Protein AF-K3ZZ35-F1 (afdb_monomer)

Organism: Setaria italica (NCBI:txid4555)

pLDDT: mean 86.5, std 15.69, range [42.31, 98.62]

Mean predicted aligned error: 9.63 Å

InterPro domains:
  IPR044660 Transcription factor IBH1-like [PTHR33124] (5-72)

Solvent-accessible surface area (backbone atoms only — not comparable to full-atom values): 4945 Å² total; per-residue (Å²): 133,89,77,79,76,74,58,70,68,58,57,52,53,52,52,53,50,51,54,51,52,50,55,52,50,53,52,51,53,56,52,50,26,72,74,32,92,68,30,79,81,46,56,78,91,49,41,63,59,56,43,50,57,47,52,53,54,52,50,54,52,52,53,51,52,47,53,52,50,52,51,52,51,50,52,53,55,55,62,71,71,58,80,133

Radius of gyration: 26.91 Å; Cα contacts (8 Å, |Δi|>4): 16; chains: 1; bounding box: 79×35×66 Å

Sequence (84 aa):
MEERRRSPCQGRRRRRRRAAETALMDRKVRELRRLVPGGNAVPADRLLLRTTDYIVRLRARIELLRALSDLVAVTNHMAVAMPA

Structure (mmCIF, N/CA/C/O backbone):
data_AF-K3ZZ35-F1
#
_entry.id   AF-K3ZZ35-F1
#
loop_
_atom_site.group_PDB
_atom_site.id
_atom_site.type_symbol
_atom_site.label_atom_id
_atom_site.label_alt_id
_atom_site.label_comp_id
_atom_site.label_asym_id
_atom_site.label_entity_id
_atom_site.label_seq_id
_atom_site.pdbx_PDB_ins_code
_atom_site.Cartn_x
_atom_site.Cartn_y
_atom_site.Cartn_z
_atom_site.occupancy
_atom_site.B_iso_or_equiv
_atom_site.auth_seq_id
_atom_site.auth_comp_id
_atom_site.auth_asym_id
_atom_site.auth_atom_id
_atom_site.pdbx_PDB_model_num
ATOM 1 N N . MET A 1 1 ? -40.010 -24.077 31.763 1.00 42.31 1 MET A N 1
ATOM 2 C C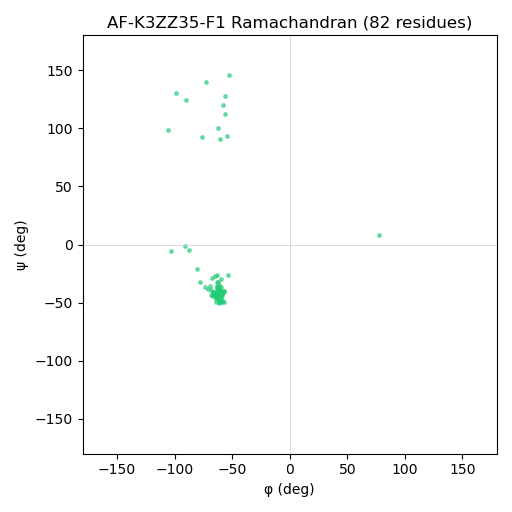A . MET A 1 1 ? -39.211 -23.233 30.850 1.00 42.31 1 MET A CA 1
ATOM 3 C C . MET A 1 1 ? -37.757 -23.328 31.285 1.00 42.31 1 MET A C 1
ATOM 5 O O . MET A 1 1 ? -37.351 -22.634 32.206 1.00 42.31 1 MET A O 1
ATOM 9 N N . GLU A 1 2 ? -36.997 -24.262 30.713 1.00 48.62 2 GLU A N 1
ATOM 10 C CA . GLU A 1 2 ? -35.566 -24.399 31.006 1.00 48.62 2 GLU A CA 1
ATOM 11 C C . GLU A 1 2 ? -34.793 -23.299 30.279 1.00 48.62 2 GLU A C 1
ATOM 13 O O . GLU A 1 2 ? -34.400 -23.422 29.117 1.00 48.62 2 GLU A O 1
ATOM 18 N N . GLU A 1 3 ? -34.580 -22.186 30.973 1.00 54.19 3 GLU A N 1
ATOM 19 C CA . GLU A 1 3 ? -33.586 -21.201 30.578 1.00 54.19 3 GLU A CA 1
ATOM 20 C C . GLU A 1 3 ? -32.208 -21.867 30.611 1.00 54.19 3 GLU A C 1
ATOM 22 O O . GLU A 1 3 ? -31.589 -22.038 31.664 1.00 54.19 3 GLU A O 1
ATOM 27 N N . ARG A 1 4 ? -31.720 -22.267 29.429 1.00 57.88 4 ARG A N 1
ATOM 28 C CA . ARG A 1 4 ? -30.328 -22.667 29.205 1.00 57.88 4 ARG A CA 1
ATOM 29 C C . ARG A 1 4 ? -29.421 -21.530 29.670 1.00 57.88 4 ARG A C 1
ATOM 31 O O . ARG A 1 4 ? -29.105 -20.616 28.906 1.00 57.88 4 ARG A O 1
ATOM 38 N N . ARG A 1 5 ? -28.976 -21.604 30.925 1.00 59.19 5 ARG A N 1
ATOM 39 C CA . ARG A 1 5 ? -27.979 -20.716 31.524 1.00 59.19 5 ARG A CA 1
ATOM 40 C C . ARG A 1 5 ? -26.680 -20.848 30.733 1.00 59.19 5 ARG A C 1
ATOM 42 O O . ARG A 1 5 ? -25.841 -21.697 31.022 1.00 59.19 5 ARG A O 1
ATOM 49 N N . ARG A 1 6 ? -26.502 -20.015 29.702 1.00 60.53 6 ARG A N 1
ATOM 50 C CA . ARG A 1 6 ? -25.205 -19.845 29.036 1.00 60.53 6 ARG A CA 1
ATOM 51 C C . ARG A 1 6 ? -24.204 -19.437 30.109 1.00 60.53 6 ARG A C 1
ATOM 53 O O . ARG A 1 6 ? -24.306 -18.349 30.670 1.00 60.53 6 ARG A O 1
ATOM 60 N N . SER A 1 7 ? -23.255 -20.320 30.410 1.00 64.56 7 SER A N 1
ATOM 61 C CA . SER A 1 7 ? -22.298 -20.099 31.487 1.00 64.56 7 SER A CA 1
ATOM 62 C C . SER A 1 7 ? -21.543 -18.774 31.258 1.00 64.56 7 SER A C 1
ATOM 64 O O . SER A 1 7 ? -20.967 -18.581 30.179 1.00 64.56 7 SER A O 1
ATOM 66 N N . PRO A 1 8 ? -21.494 -17.858 32.247 1.00 63.97 8 PRO A N 1
ATOM 67 C CA . PRO A 1 8 ? -20.860 -16.536 32.122 1.00 63.97 8 PRO A CA 1
ATOM 68 C C . PRO A 1 8 ? -19.400 -16.586 31.641 1.00 63.97 8 PRO A C 1
ATOM 70 O O . PRO A 1 8 ? -18.890 -15.661 30.999 1.00 63.97 8 PRO A O 1
ATOM 73 N N . CYS A 1 9 ? -18.721 -17.701 31.913 1.00 67.19 9 CYS A N 1
ATOM 74 C CA . CYS A 1 9 ? -17.358 -17.985 31.483 1.00 67.19 9 CYS A CA 1
ATOM 75 C C . CYS A 1 9 ? -17.202 -18.063 29.951 1.00 67.19 9 CYS A C 1
ATOM 77 O O . CYS A 1 9 ? -16.172 -17.628 29.429 1.00 67.19 9 CYS A O 1
ATOM 79 N N . GLN A 1 10 ? -18.218 -18.517 29.206 1.00 72.81 10 GLN A N 1
ATOM 80 C CA . GLN A 1 10 ? -18.164 -18.570 27.740 1.00 72.81 10 GLN A CA 1
ATOM 81 C C . GLN A 1 10 ? -18.225 -17.168 27.115 1.00 72.81 10 GLN A C 1
ATOM 83 O O . GLN A 1 10 ? -17.495 -16.878 26.164 1.00 72.81 10 GLN A O 1
ATOM 88 N N . GLY A 1 11 ? -19.034 -16.266 27.683 1.00 78.75 11 GLY A N 1
ATOM 89 C CA . GLY A 1 11 ? -19.124 -14.872 27.237 1.00 78.75 11 GLY A CA 1
ATOM 90 C C . GLY A 1 11 ? -17.819 -14.101 27.456 1.00 78.75 11 GLY A C 1
ATOM 91 O O . GLY A 1 11 ? -17.351 -13.403 26.554 1.00 78.75 11 GLY A O 1
ATOM 92 N N . ARG A 1 12 ? -17.174 -14.287 28.618 1.00 82.44 12 ARG A N 1
ATOM 93 C CA . ARG A 1 12 ? -15.873 -13.666 28.926 1.00 82.44 12 ARG A CA 1
ATOM 94 C C . ARG A 1 12 ? -14.760 -14.156 27.997 1.00 82.44 12 ARG A C 1
ATOM 96 O O . ARG A 1 12 ? -13.999 -13.335 27.488 1.00 82.44 12 ARG A O 1
ATOM 103 N N . ARG A 1 13 ? -14.689 -15.466 27.719 1.00 83.88 13 ARG A N 1
ATOM 104 C CA . ARG A 1 13 ? -13.710 -16.036 26.772 1.00 83.88 13 ARG A CA 1
ATOM 105 C C . ARG A 1 13 ? -13.888 -15.476 25.357 1.00 83.88 13 ARG A C 1
ATOM 107 O O . ARG A 1 13 ? -12.909 -15.062 24.744 1.00 83.88 13 ARG A O 1
ATOM 114 N N . ARG A 1 14 ? -15.130 -15.384 24.864 1.00 85.69 14 ARG A N 1
ATOM 115 C CA . ARG A 1 14 ? -15.430 -14.798 23.543 1.00 85.69 14 ARG A CA 1
ATOM 116 C C . ARG A 1 14 ? -15.036 -13.323 23.451 1.00 85.69 14 ARG A C 1
ATOM 118 O O . ARG A 1 14 ? -14.441 -12.926 22.456 1.00 85.69 14 ARG A O 1
ATOM 125 N N . ARG A 1 15 ? -15.320 -12.519 24.484 1.00 88.56 15 ARG A N 1
ATOM 126 C CA . ARG A 1 15 ? -14.911 -11.102 24.526 1.00 88.56 15 ARG A CA 1
ATOM 127 C C . ARG A 1 15 ? -13.391 -10.942 24.515 1.00 88.56 15 ARG A C 1
ATOM 129 O O . ARG A 1 15 ? -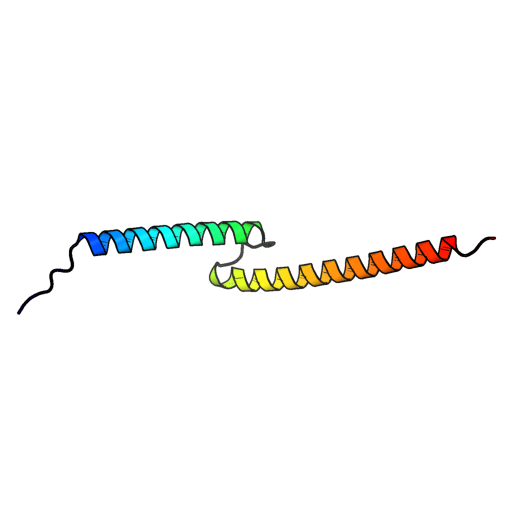12.887 -10.150 23.729 1.00 88.56 15 ARG A O 1
ATOM 136 N N . ARG A 1 16 ? -12.665 -11.728 25.321 1.00 90.06 16 ARG A N 1
ATOM 137 C CA . ARG A 1 16 ? -11.189 -11.722 25.329 1.00 90.06 16 ARG A CA 1
ATOM 138 C C . ARG A 1 16 ? -10.609 -12.075 23.962 1.00 90.06 16 ARG A C 1
ATOM 140 O O . ARG A 1 16 ? -9.694 -11.403 23.507 1.00 90.06 16 ARG A O 1
ATOM 147 N N . ARG A 1 17 ? -11.171 -13.086 23.292 1.00 90.75 17 ARG A N 1
ATOM 148 C CA . ARG A 1 17 ? -10.746 -13.470 21.941 1.00 90.75 17 ARG A CA 1
ATOM 149 C C . ARG A 1 17 ? -10.950 -12.334 20.937 1.00 90.75 17 ARG A C 1
ATOM 151 O O . ARG A 1 17 ? -10.015 -12.000 20.225 1.00 90.75 17 ARG A O 1
ATOM 158 N N . ARG A 1 18 ? -12.127 -11.698 20.936 1.00 92.25 18 ARG A N 1
ATOM 159 C CA . ARG A 1 18 ? -12.400 -10.544 20.063 1.00 92.25 18 ARG A CA 1
ATOM 160 C C . ARG A 1 18 ? -11.443 -9.383 20.325 1.00 92.25 18 ARG A C 1
ATOM 162 O O . ARG A 1 18 ? -10.931 -8.813 19.376 1.00 92.25 18 ARG A O 1
ATOM 169 N N . ALA A 1 19 ? -11.162 -9.074 21.591 1.00 93.50 19 ALA A N 1
ATOM 170 C CA . ALA A 1 19 ? -10.211 -8.023 21.954 1.00 93.50 19 ALA A CA 1
ATOM 171 C C . ALA A 1 19 ? -8.777 -8.332 21.478 1.00 93.50 19 ALA A C 1
ATOM 173 O O . ALA A 1 19 ? -8.054 -7.439 21.041 1.00 93.50 19 ALA A O 1
ATOM 174 N N . ALA A 1 20 ? -8.364 -9.602 21.531 1.00 94.12 20 ALA A N 1
ATOM 175 C CA . ALA A 1 20 ? -7.079 -10.027 20.984 1.00 94.12 20 ALA A CA 1
ATOM 176 C C . ALA A 1 20 ? -7.049 -9.900 19.450 1.00 94.12 20 ALA A C 1
ATOM 178 O O . ALA A 1 20 ? -6.076 -9.398 18.895 1.00 94.12 20 ALA A O 1
ATOM 179 N N . GLU A 1 21 ? -8.123 -10.302 18.766 1.00 94.88 21 GLU A N 1
ATOM 180 C CA . GLU A 1 21 ? -8.257 -10.166 17.311 1.00 94.88 21 GLU A CA 1
ATOM 181 C C . GLU A 1 21 ? -8.203 -8.693 16.873 1.00 94.88 21 GLU A C 1
ATOM 183 O O . GLU A 1 21 ? -7.466 -8.368 15.942 1.00 94.88 21 GLU A O 1
ATOM 188 N N . THR A 1 22 ? -8.887 -7.785 17.576 1.00 94.88 22 THR A N 1
ATOM 189 C CA . THR A 1 22 ? -8.828 -6.343 17.282 1.00 94.88 22 THR A CA 1
ATOM 190 C C . THR A 1 22 ? -7.429 -5.774 17.504 1.00 94.88 22 THR A C 1
ATOM 192 O O . THR A 1 22 ? -6.903 -5.108 16.619 1.00 94.88 22 THR A O 1
ATOM 195 N N . ALA A 1 23 ? -6.763 -6.115 18.613 1.00 95.31 23 ALA A N 1
ATOM 196 C CA . ALA A 1 23 ? -5.402 -5.643 18.884 1.00 95.31 23 ALA A CA 1
ATOM 197 C C . ALA A 1 23 ? -4.388 -6.119 17.824 1.00 95.31 23 ALA A C 1
ATOM 199 O O . ALA A 1 23 ? -3.467 -5.385 17.447 1.00 95.31 23 ALA A O 1
ATOM 200 N N . LEU A 1 24 ? -4.562 -7.345 17.315 1.00 96.50 24 LEU A N 1
ATOM 201 C CA . LEU A 1 24 ? -3.768 -7.874 16.207 1.00 96.50 24 LEU A CA 1
ATOM 202 C C . LEU A 1 24 ? -4.036 -7.114 14.903 1.00 96.50 24 LEU A C 1
ATOM 204 O O . LEU A 1 24 ? -3.084 -6.802 14.185 1.00 96.50 24 LEU A O 1
ATOM 208 N N . MET A 1 25 ? -5.297 -6.796 14.600 1.00 94.50 25 MET A N 1
ATOM 209 C CA . MET A 1 25 ? -5.645 -5.989 13.425 1.00 94.50 25 MET A CA 1
ATOM 210 C C . MET A 1 25 ? -5.056 -4.585 13.515 1.00 94.50 25 MET A C 1
ATOM 212 O O . MET A 1 25 ? -4.431 -4.135 12.557 1.00 94.50 25 MET A O 1
ATOM 216 N N . ASP A 1 26 ? -5.125 -3.941 14.678 1.00 94.62 26 ASP A N 1
ATOM 217 C CA . ASP A 1 26 ? -4.529 -2.620 14.881 1.00 94.62 26 ASP A CA 1
ATOM 218 C C . ASP A 1 26 ? -3.015 -2.646 14.650 1.00 94.62 26 ASP A C 1
ATOM 220 O O . ASP A 1 26 ? -2.454 -1.729 14.047 1.00 94.62 26 ASP A O 1
ATOM 224 N N . ARG A 1 27 ? -2.330 -3.715 15.083 1.00 96.56 27 ARG A N 1
ATOM 225 C CA . ARG A 1 27 ? -0.898 -3.895 14.807 1.00 96.56 27 ARG A CA 1
ATOM 226 C C . ARG A 1 27 ? -0.628 -4.028 13.309 1.00 96.56 27 ARG A C 1
ATOM 228 O O . ARG A 1 27 ? 0.291 -3.379 12.819 1.00 96.56 27 ARG A O 1
ATOM 235 N N . LYS A 1 28 ? -1.426 -4.820 12.586 1.00 95.31 28 LYS A N 1
ATOM 236 C CA . LYS A 1 28 ? -1.297 -4.980 11.127 1.00 95.31 28 LYS A CA 1
ATOM 237 C C . LYS A 1 28 ? -1.536 -3.666 10.385 1.00 95.3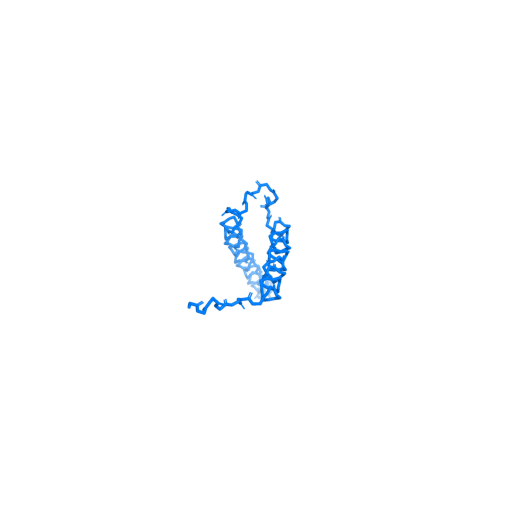1 28 LYS A C 1
ATOM 239 O O . LYS A 1 28 ? -0.763 -3.331 9.494 1.00 95.31 28 LYS A O 1
ATOM 244 N N . VAL A 1 29 ? -2.556 -2.902 10.775 1.00 95.75 29 VAL A N 1
ATOM 245 C CA . VAL A 1 29 ? -2.858 -1.592 10.177 1.00 95.75 29 VAL A CA 1
ATOM 246 C C . VAL A 1 29 ? -1.722 -0.605 10.436 1.00 95.75 29 VAL A C 1
ATOM 248 O O . VAL A 1 29 ? -1.291 0.076 9.507 1.00 95.75 29 VAL A O 1
ATOM 251 N N . ARG A 1 30 ? -1.183 -0.550 11.663 1.00 96.06 30 ARG A N 1
ATOM 252 C CA . ARG A 1 30 ? -0.017 0.296 11.976 1.00 96.06 30 ARG A CA 1
ATOM 253 C C . ARG A 1 30 ? 1.198 -0.063 11.129 1.00 96.06 30 ARG A C 1
ATOM 255 O O . ARG A 1 30 ? 1.864 0.836 10.628 1.00 96.06 30 ARG A O 1
ATOM 262 N N . GLU A 1 31 ? 1.468 -1.351 10.959 1.00 96.81 31 GLU A N 1
ATOM 263 C CA . GLU A 1 31 ? 2.601 -1.802 10.153 1.00 96.81 31 GLU A CA 1
ATOM 264 C C . GLU A 1 31 ? 2.410 -1.450 8.675 1.00 96.81 31 GLU A C 1
ATOM 266 O O . GLU A 1 31 ? 3.299 -0.882 8.045 1.00 96.81 31 GLU A O 1
ATOM 271 N N . LEU A 1 32 ? 1.209 -1.671 8.139 1.00 96.94 32 LEU A N 1
ATOM 272 C CA . LEU A 1 32 ? 0.895 -1.330 6.757 1.00 96.94 32 LEU A CA 1
ATOM 273 C C . LEU A 1 32 ? 1.039 0.176 6.488 1.00 96.94 32 LEU A C 1
ATOM 275 O O . LEU A 1 32 ? 1.583 0.571 5.459 1.00 96.94 32 LEU A O 1
ATOM 279 N N . ARG A 1 33 ? 0.628 1.029 7.435 1.00 96.88 33 ARG A N 1
ATOM 280 C CA . ARG A 1 33 ? 0.805 2.487 7.329 1.00 96.88 33 ARG A CA 1
ATOM 281 C C . ARG A 1 33 ? 2.267 2.924 7.262 1.00 96.88 33 ARG A C 1
ATOM 283 O O . ARG A 1 33 ? 2.550 3.924 6.608 1.00 96.88 33 ARG A O 1
ATOM 290 N N . ARG A 1 34 ? 3.175 2.195 7.919 1.00 96.75 34 ARG A N 1
ATOM 291 C CA . ARG A 1 34 ? 4.623 2.459 7.873 1.00 96.75 34 ARG A CA 1
ATOM 292 C C . ARG A 1 34 ? 5.236 2.057 6.533 1.00 96.75 34 ARG A C 1
ATOM 294 O O . ARG A 1 34 ? 6.124 2.747 6.051 1.00 96.75 34 ARG A O 1
ATOM 301 N N . LEU A 1 35 ? 4.757 0.964 5.938 1.00 96.75 35 LEU A N 1
ATOM 302 C CA . LEU A 1 35 ? 5.275 0.438 4.670 1.00 96.75 35 LEU A CA 1
ATOM 303 C C . LEU A 1 35 ? 4.781 1.216 3.444 1.00 96.75 35 LEU A C 1
ATOM 305 O O . LEU A 1 35 ? 5.482 1.302 2.437 1.00 96.75 35 LEU A O 1
ATOM 309 N N . VAL A 1 36 ? 3.561 1.749 3.501 1.00 96.69 36 VAL A N 1
ATOM 310 C CA . VAL A 1 36 ? 2.925 2.413 2.360 1.00 96.69 36 VAL A CA 1
ATOM 311 C C . VAL A 1 36 ? 3.268 3.907 2.359 1.00 96.69 36 VAL A C 1
ATOM 313 O O . VAL A 1 36 ? 2.950 4.600 3.327 1.00 96.69 36 VAL A O 1
ATOM 316 N N . PRO A 1 37 ? 3.832 4.462 1.269 1.00 95.62 3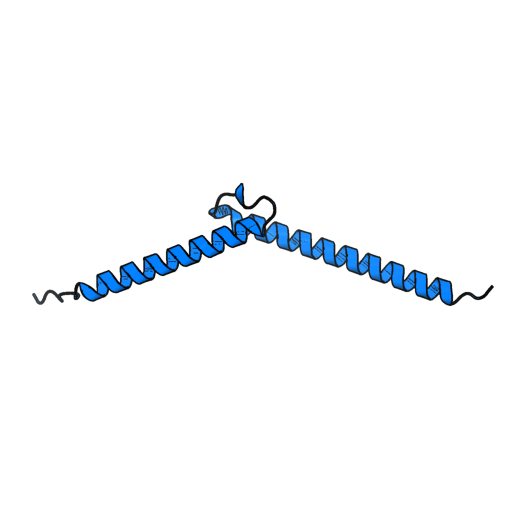7 PRO A N 1
ATOM 317 C CA . PRO A 1 37 ? 4.123 5.889 1.173 1.00 95.62 37 PRO A CA 1
ATOM 318 C C . PRO A 1 37 ? 2.876 6.763 1.354 1.00 95.62 37 PRO A C 1
ATOM 320 O O . PRO A 1 37 ? 1.906 6.686 0.584 1.00 95.62 37 PRO A O 1
ATOM 323 N N . GLY A 1 38 ? 2.922 7.619 2.379 1.00 93.94 3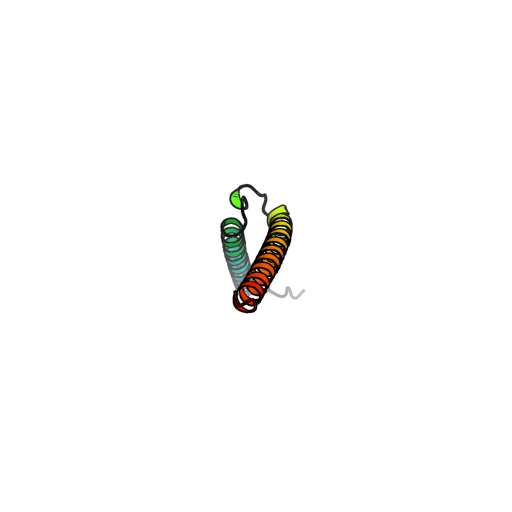8 GLY A N 1
ATOM 324 C CA . GLY A 1 38 ? 1.801 8.461 2.803 1.00 93.94 38 GLY A CA 1
ATOM 325 C C . GLY A 1 38 ? 0.720 7.723 3.604 1.00 93.94 38 GLY A C 1
ATOM 326 O O . GLY A 1 38 ? -0.318 8.310 3.887 1.00 93.94 38 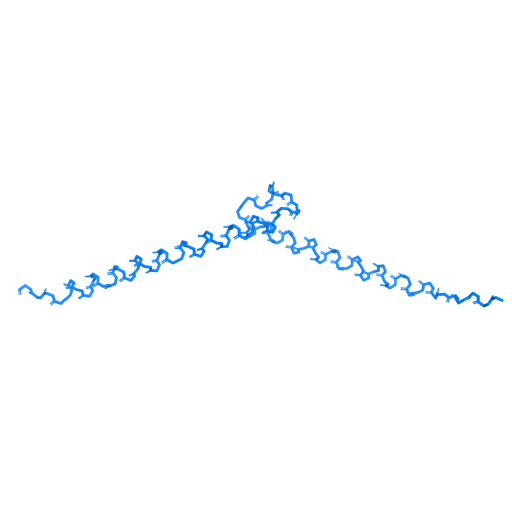GLY A O 1
ATOM 327 N N . GLY A 1 39 ? 0.936 6.462 3.996 1.00 93.12 39 GLY A N 1
ATOM 328 C CA . GLY A 1 39 ? -0.063 5.616 4.659 1.00 93.12 39 GLY A CA 1
ATOM 329 C C . GLY A 1 39 ? -0.582 6.167 5.990 1.00 93.12 39 GLY A C 1
ATOM 330 O O . GLY A 1 39 ? -1.749 5.965 6.319 1.00 93.12 39 GLY A O 1
ATOM 331 N N . ASN A 1 40 ? 0.233 6.927 6.729 1.00 94.12 40 ASN A N 1
ATOM 332 C CA . ASN A 1 40 ? -0.189 7.586 7.972 1.00 94.12 40 ASN A CA 1
ATOM 333 C C . ASN A 1 40 ? -1.268 8.663 7.762 1.00 94.12 40 ASN A C 1
ATOM 335 O O . ASN A 1 40 ? -2.060 8.897 8.670 1.00 94.12 40 ASN A O 1
ATOM 339 N N . ALA A 1 41 ? -1.318 9.289 6.580 1.00 94.06 41 ALA A N 1
ATOM 340 C CA . ALA A 1 41 ? -2.305 10.314 6.236 1.00 94.06 41 ALA A CA 1
ATOM 341 C C . ALA A 1 41 ? -3.607 9.728 5.655 1.00 94.06 41 ALA A C 1
ATOM 343 O O . ALA A 1 41 ? -4.553 10.465 5.391 1.00 94.06 41 ALA A O 1
ATOM 344 N N . VAL A 1 42 ? -3.665 8.408 5.433 1.00 93.88 42 VAL A N 1
ATOM 345 C CA . VAL A 1 42 ? -4.802 7.747 4.784 1.00 93.88 42 VAL A CA 1
ATOM 346 C C . VAL A 1 42 ? -5.743 7.126 5.833 1.00 93.88 42 VAL A C 1
ATOM 348 O O . VAL A 1 42 ? -5.296 6.382 6.724 1.00 93.88 42 VAL A O 1
ATOM 351 N N . PRO A 1 43 ? -7.060 7.392 5.734 1.00 93.00 43 PRO A N 1
ATOM 352 C CA . PRO A 1 43 ? -8.086 6.700 6.509 1.00 93.00 43 PRO A CA 1
ATOM 353 C C . PRO A 1 43 ? -7.993 5.170 6.377 1.00 93.00 43 PRO A C 1
ATOM 355 O O . P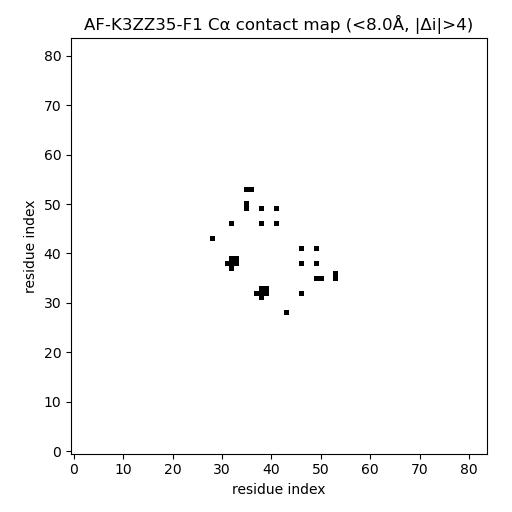RO A 1 43 ? -7.594 4.646 5.337 1.00 93.00 43 PRO A O 1
ATOM 358 N N . ALA A 1 44 ? -8.323 4.430 7.440 1.00 89.31 44 ALA A N 1
ATOM 359 C CA . ALA A 1 44 ? -8.116 2.977 7.482 1.00 89.31 44 ALA A CA 1
ATOM 360 C C . ALA A 1 44 ? -8.909 2.221 6.395 1.00 89.31 44 ALA A C 1
ATOM 362 O O . ALA A 1 44 ? -8.398 1.265 5.815 1.00 89.31 44 ALA A O 1
ATOM 363 N N . ASP A 1 45 ? -10.108 2.699 6.071 1.00 91.12 45 ASP A N 1
ATOM 364 C CA . ASP A 1 45 ? -10.995 2.212 5.008 1.00 91.12 45 ASP A CA 1
ATOM 365 C C . ASP A 1 45 ? -10.394 2.357 3.600 1.00 91.12 45 ASP A C 1
ATOM 367 O O . ASP A 1 45 ? -10.693 1.558 2.715 1.00 91.12 45 ASP A O 1
ATOM 371 N N . ARG A 1 46 ? -9.488 3.323 3.392 1.00 95.50 46 ARG A N 1
ATOM 372 C CA . ARG A 1 46 ? -8.815 3.560 2.101 1.00 95.50 46 ARG A CA 1
ATOM 373 C C . ARG A 1 46 ? -7.380 3.042 2.041 1.00 95.50 46 ARG A C 1
ATOM 375 O O . ARG A 1 46 ? -6.759 3.075 0.977 1.00 95.50 46 ARG A O 1
ATOM 382 N N . LEU A 1 47 ? -6.835 2.550 3.155 1.00 96.50 47 LEU A N 1
ATOM 383 C CA . LEU A 1 47 ? -5.436 2.129 3.241 1.00 96.50 47 LEU A CA 1
ATOM 384 C C . LEU A 1 47 ? -5.119 0.979 2.277 1.00 96.50 47 LEU A C 1
ATOM 386 O O . LEU A 1 47 ? -4.062 0.983 1.645 1.00 96.50 47 LEU A O 1
ATOM 390 N N . LEU A 1 48 ? -6.041 0.026 2.119 1.00 96.50 48 LEU A N 1
ATOM 391 C CA . LEU A 1 48 ? -5.862 -1.095 1.194 1.00 96.50 48 LEU A CA 1
ATOM 392 C C . LEU A 1 48 ? -5.832 -0.633 -0.265 1.00 96.50 48 LEU A C 1
ATOM 394 O O . LEU A 1 48 ? -4.946 -1.051 -1.001 1.00 96.50 48 LEU A O 1
ATOM 398 N N . LEU A 1 49 ? -6.715 0.287 -0.663 1.00 97.00 49 LEU A N 1
ATOM 399 C CA . LEU A 1 49 ? -6.714 0.849 -2.017 1.00 97.00 49 LEU A CA 1
ATOM 400 C C . LEU A 1 49 ? -5.377 1.540 -2.328 1.00 97.00 49 LEU A C 1
ATOM 402 O O . LEU A 1 49 ? -4.726 1.229 -3.323 1.00 97.00 49 LEU A O 1
ATOM 406 N N . ARG A 1 50 ? -4.901 2.394 -1.412 1.00 96.69 50 ARG A N 1
ATOM 407 C CA . ARG A 1 50 ? -3.588 3.048 -1.533 1.00 96.69 50 ARG A CA 1
ATOM 408 C C . ARG A 1 50 ? -2.435 2.039 -1.601 1.00 96.69 50 ARG A C 1
ATOM 410 O O . ARG A 1 50 ? -1.449 2.282 -2.298 1.00 96.69 50 ARG A O 1
ATOM 417 N N . THR A 1 51 ? -2.543 0.936 -0.862 1.00 97.88 51 THR A N 1
ATOM 418 C CA . THR A 1 51 ? -1.559 -0.156 -0.879 1.00 97.88 51 THR A CA 1
ATOM 419 C C . THR A 1 51 ? -1.512 -0.815 -2.252 1.00 97.88 51 THR A C 1
ATOM 421 O O . THR A 1 51 ? -0.425 -0.986 -2.798 1.00 97.88 51 THR A O 1
ATOM 424 N N . THR A 1 52 ? -2.669 -1.134 -2.832 1.00 98.19 52 THR A N 1
ATOM 425 C CA . THR A 1 52 ? -2.767 -1.711 -4.178 1.00 98.19 52 THR A CA 1
ATOM 426 C C . THR A 1 52 ? -2.110 -0.804 -5.210 1.00 98.19 52 THR A C 1
ATOM 428 O O . THR A 1 52 ? -1.231 -1.252 -5.945 1.00 98.19 52 THR A O 1
ATOM 431 N N . ASP A 1 53 ? -2.441 0.488 -5.191 1.00 97.31 53 ASP A N 1
ATOM 432 C CA . ASP A 1 53 ? -1.828 1.476 -6.079 1.00 97.31 53 ASP A CA 1
ATOM 433 C C . ASP A 1 53 ? -0.301 1.512 -5.938 1.00 97.31 53 ASP A C 1
ATOM 435 O O . ASP A 1 53 ? 0.435 1.647 -6.918 1.00 97.31 53 ASP A O 1
ATOM 439 N N . TYR A 1 54 ? 0.198 1.411 -4.703 1.00 97.94 54 TYR A N 1
ATOM 440 C CA . TYR A 1 54 ? 1.631 1.399 -4.444 1.00 97.94 54 TYR A CA 1
ATOM 441 C C . TYR A 1 54 ? 2.307 0.130 -4.970 1.00 97.94 54 TYR A C 1
ATOM 443 O O . TYR A 1 54 ? 3.350 0.235 -5.613 1.00 97.94 54 TYR A O 1
ATOM 451 N N . ILE A 1 55 ? 1.703 -1.045 -4.767 1.00 98.44 55 ILE A N 1
ATOM 452 C CA . ILE A 1 55 ? 2.222 -2.318 -5.284 1.00 98.44 55 ILE A CA 1
ATOM 453 C C . ILE A 1 55 ? 2.312 -2.280 -6.811 1.00 98.44 55 ILE A C 1
ATOM 455 O O . ILE A 1 55 ? 3.342 -2.665 -7.362 1.00 98.44 55 ILE A O 1
ATOM 459 N N . VAL A 1 56 ? 1.273 -1.789 -7.494 1.00 98.56 56 VAL A N 1
ATOM 460 C CA . VAL A 1 56 ? 1.257 -1.685 -8.962 1.00 98.56 56 VAL A CA 1
ATOM 461 C C . VAL A 1 56 ? 2.388 -0.781 -9.456 1.00 98.56 56 VAL A C 1
ATOM 463 O O . VAL A 1 56 ? 3.181 -1.200 -10.298 1.00 98.56 56 VAL A O 1
ATOM 466 N N . ARG A 1 57 ? 2.537 0.423 -8.884 1.00 98.00 57 ARG A N 1
ATOM 467 C CA . ARG A 1 57 ? 3.636 1.33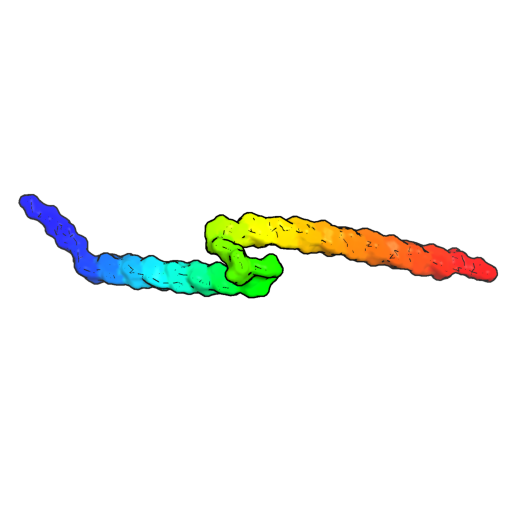4 -9.255 1.00 98.00 57 ARG A CA 1
ATOM 468 C C . ARG A 1 57 ? 5.014 0.737 -8.985 1.00 98.00 57 ARG A C 1
ATOM 470 O O . ARG A 1 57 ? 5.930 0.931 -9.781 1.00 98.00 57 ARG A O 1
ATOM 477 N N . LEU A 1 58 ? 5.178 0.034 -7.865 1.00 98.25 58 LEU A N 1
ATOM 478 C CA . LEU A 1 58 ? 6.457 -0.569 -7.504 1.00 98.25 58 LEU A CA 1
ATOM 479 C C . LEU A 1 58 ? 6.841 -1.691 -8.478 1.00 98.25 58 LEU A C 1
ATOM 481 O O . LEU A 1 58 ? 7.995 -1.756 -8.893 1.00 98.25 58 LEU A O 1
ATOM 485 N N . ARG A 1 59 ? 5.877 -2.524 -8.887 1.00 98.56 59 ARG A N 1
ATOM 486 C CA . ARG A 1 59 ? 6.087 -3.569 -9.901 1.00 98.56 59 ARG A CA 1
ATOM 487 C C . ARG A 1 59 ? 6.509 -2.976 -11.240 1.00 98.56 59 ARG A C 1
ATOM 489 O O . ARG A 1 59 ? 7.562 -3.352 -11.742 1.00 98.56 59 ARG A O 1
ATOM 496 N N . ALA A 1 60 ? 5.774 -1.979 -11.732 1.00 98.56 60 ALA A N 1
ATOM 497 C CA . ALA A 1 60 ? 6.112 -1.294 -12.978 1.00 98.56 60 ALA A CA 1
ATOM 498 C C . AL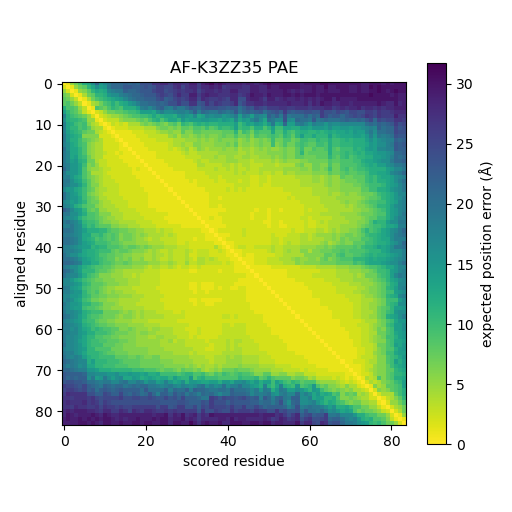A A 1 60 ? 7.525 -0.681 -12.937 1.00 98.56 60 ALA A C 1
ATOM 500 O O . ALA A 1 60 ? 8.283 -0.774 -13.899 1.00 98.56 60 ALA A O 1
ATOM 501 N N . ARG A 1 61 ? 7.928 -0.103 -11.795 1.00 98.25 61 ARG A N 1
ATOM 502 C CA . ARG A 1 61 ? 9.285 0.436 -11.619 1.00 98.25 61 ARG A CA 1
ATOM 503 C C . ARG A 1 61 ? 10.358 -0.653 -11.674 1.00 98.25 61 ARG A C 1
ATOM 505 O O . ARG A 1 61 ? 11.408 -0.425 -12.263 1.00 98.25 61 ARG A O 1
ATOM 512 N N . ILE A 1 62 ? 10.118 -1.811 -11.061 1.00 98.62 62 ILE A N 1
ATOM 513 C CA . ILE A 1 62 ? 11.052 -2.946 -11.106 1.00 98.62 62 ILE A CA 1
ATOM 514 C C . ILE A 1 62 ? 11.167 -3.489 -12.533 1.00 98.62 62 ILE A C 1
ATOM 516 O O . ILE A 1 62 ? 12.276 -3.758 -12.983 1.00 98.62 62 ILE A O 1
ATOM 520 N N . GLU A 1 63 ? 10.051 -3.629 -13.245 1.00 98.56 63 GLU A N 1
ATOM 521 C CA . GLU A 1 63 ? 10.032 -4.082 -14.641 1.00 98.56 63 GLU A CA 1
ATOM 522 C C . GLU A 1 63 ? 10.815 -3.134 -15.551 1.00 98.56 63 GLU A C 1
ATOM 524 O O . GLU A 1 63 ? 11.678 -3.586 -16.300 1.00 98.56 63 GLU A O 1
ATOM 529 N N . LEU A 1 64 ? 10.607 -1.821 -15.412 1.00 98.31 64 LEU A N 1
ATOM 530 C CA . LEU A 1 64 ? 11.383 -0.815 -16.136 1.00 98.31 64 LEU A CA 1
ATOM 531 C C . LEU A 1 64 ? 12.884 -0.929 -15.839 1.00 98.31 64 LEU A C 1
ATOM 533 O O . LEU A 1 64 ? 13.695 -0.950 -16.759 1.00 98.31 64 LEU A O 1
ATOM 537 N N . LEU A 1 65 ? 13.265 -1.006 -14.560 1.00 98.25 65 LEU A N 1
ATOM 538 C CA . LEU A 1 65 ? 14.675 -1.099 -14.172 1.00 98.25 65 LEU A CA 1
ATOM 539 C C . LEU A 1 65 ? 15.333 -2.384 -14.682 1.00 98.25 65 LEU A C 1
ATOM 541 O O . LEU A 1 65 ? 16.497 -2.347 -15.069 1.00 98.25 65 LEU A O 1
ATOM 545 N N . ARG A 1 66 ? 14.598 -3.500 -14.721 1.00 97.69 66 ARG A N 1
ATOM 546 C CA . ARG A 1 66 ? 15.075 -4.750 -15.326 1.00 97.69 66 ARG A CA 1
ATOM 547 C C . ARG A 1 66 ? 15.299 -4.591 -16.823 1.00 97.69 66 ARG A C 1
ATOM 549 O O . ARG A 1 66 ? 16.398 -4.865 -17.277 1.00 97.69 66 ARG A O 1
ATOM 556 N N . ALA A 1 67 ? 14.326 -4.045 -17.552 1.00 97.06 67 ALA A N 1
ATOM 557 C CA . ALA A 1 67 ? 14.467 -3.810 -18.988 1.00 97.06 67 ALA A CA 1
ATOM 558 C C . ALA A 1 67 ? 15.665 -2.899 -19.315 1.00 97.06 67 ALA A C 1
ATOM 560 O O . ALA A 1 67 ? 16.409 -3.159 -20.258 1.00 97.06 67 ALA A O 1
ATOM 561 N N . LEU A 1 68 ? 15.892 -1.854 -18.511 1.00 96.44 68 LEU A N 1
ATOM 562 C CA . LEU A 1 68 ? 17.061 -0.983 -18.654 1.00 96.44 68 LEU A CA 1
ATOM 563 C C . LEU A 1 68 ? 18.374 -1.708 -18.329 1.00 96.44 68 LEU A C 1
ATOM 565 O O . LEU A 1 68 ? 19.362 -1.523 -19.033 1.00 96.44 68 LEU A O 1
ATOM 569 N N . SER A 1 69 ? 18.392 -2.535 -17.283 1.00 96.25 69 SER A N 1
ATOM 570 C CA . SER A 1 69 ? 19.556 -3.354 -16.931 1.00 96.25 69 SER A CA 1
ATOM 571 C C . SER A 1 69 ? 19.906 -4.343 -18.043 1.00 96.25 69 SER A C 1
ATOM 573 O O . SER A 1 69 ? 21.078 -4.484 -18.383 1.00 96.25 69 SER A O 1
ATOM 575 N N . ASP A 1 70 ? 18.900 -4.991 -18.631 1.00 94.75 70 ASP A N 1
ATOM 576 C CA . ASP A 1 70 ? 19.073 -5.933 -19.736 1.00 94.75 70 ASP A CA 1
ATOM 577 C C . ASP A 1 70 ? 19.605 -5.216 -20.981 1.00 94.75 70 ASP A C 1
ATOM 579 O O . ASP A 1 70 ? 20.547 -5.692 -21.613 1.00 94.75 70 ASP A O 1
ATOM 583 N N . LEU A 1 71 ? 19.076 -4.027 -21.291 1.00 94.44 71 LEU A N 1
ATOM 584 C CA . LEU A 1 71 ? 19.574 -3.200 -22.389 1.00 94.44 71 LEU A CA 1
ATOM 585 C C . LEU A 1 71 ? 21.057 -2.853 -22.206 1.00 94.44 71 LEU A C 1
ATOM 587 O O . LEU A 1 71 ? 21.843 -3.035 -23.133 1.00 94.44 71 LEU A O 1
ATOM 591 N N . VAL A 1 72 ? 21.445 -2.397 -21.010 1.00 93.25 72 VAL A N 1
ATOM 592 C CA . VAL A 1 72 ? 22.844 -2.061 -20.701 1.00 93.25 72 VAL A CA 1
ATOM 593 C C . VAL A 1 72 ? 23.743 -3.297 -20.786 1.00 93.25 72 VAL A C 1
ATOM 595 O O . VAL A 1 72 ? 24.842 -3.226 -21.337 1.00 93.25 72 VAL A O 1
ATOM 598 N N . ALA A 1 73 ? 23.286 -4.445 -20.280 1.00 90.00 73 ALA A N 1
ATOM 599 C CA . ALA A 1 73 ? 24.030 -5.697 -20.371 1.00 90.00 73 ALA A CA 1
ATOM 600 C C . ALA A 1 73 ? 24.270 -6.104 -21.835 1.00 90.00 73 ALA A C 1
ATOM 602 O O . ALA A 1 73 ? 25.400 -6.429 -22.202 1.00 90.00 73 ALA A O 1
ATOM 603 N N . VAL A 1 74 ? 23.246 -6.012 -22.690 1.00 86.75 74 VAL A N 1
ATOM 604 C CA . VAL A 1 74 ? 23.361 -6.293 -24.129 1.00 86.75 74 VAL A CA 1
ATOM 605 C C . VAL A 1 74 ? 24.334 -5.330 -24.808 1.00 86.75 74 VAL A C 1
ATOM 607 O O . VAL A 1 74 ? 25.215 -5.777 -25.541 1.00 86.75 74 VAL A O 1
ATOM 610 N N . THR A 1 75 ? 24.240 -4.023 -24.548 1.00 82.00 75 THR A N 1
ATOM 611 C CA . THR A 1 75 ? 25.169 -3.049 -25.142 1.00 82.00 75 THR A CA 1
ATOM 612 C C . THR A 1 75 ? 26.609 -3.278 -24.700 1.00 82.00 75 THR A C 1
ATOM 614 O O . THR A 1 75 ? 27.521 -3.156 -25.514 1.00 82.00 75 THR A O 1
ATOM 617 N N . ASN A 1 76 ? 26.824 -3.683 -23.446 1.00 78.00 76 ASN A N 1
ATOM 618 C CA . ASN A 1 76 ? 28.157 -4.006 -22.947 1.00 78.00 76 ASN A CA 1
ATOM 619 C C . ASN A 1 76 ? 28.711 -5.278 -23.606 1.00 78.00 76 ASN A C 1
ATOM 621 O O . ASN A 1 76 ? 29.882 -5.305 -23.968 1.00 78.00 76 ASN A O 1
ATOM 625 N N . HIS A 1 77 ? 27.884 -6.302 -23.842 1.00 65.88 77 HIS A N 1
ATOM 626 C CA . HIS A 1 77 ? 28.298 -7.480 -24.613 1.00 65.88 77 HIS A CA 1
ATOM 627 C C . HIS A 1 77 ? 28.649 -7.138 -26.071 1.00 65.88 77 HIS A C 1
ATOM 629 O O . HIS A 1 77 ? 29.645 -7.641 -26.587 1.00 65.88 77 HIS A O 1
ATOM 635 N N . MET A 1 78 ? 27.884 -6.256 -26.723 1.00 60.25 78 MET A N 1
ATOM 636 C CA . MET A 1 78 ? 28.149 -5.820 -28.103 1.00 60.25 78 MET A CA 1
ATOM 637 C C . MET A 1 78 ? 29.414 -4.956 -28.220 1.00 60.25 78 MET A C 1
ATOM 639 O O . MET A 1 78 ? 30.144 -5.077 -29.200 1.00 60.25 78 MET A O 1
ATOM 643 N N . ALA A 1 79 ? 29.708 -4.123 -27.217 1.00 59.41 79 ALA A N 1
ATOM 644 C CA . ALA A 1 79 ? 30.923 -3.306 -27.176 1.00 59.41 79 ALA A CA 1
ATOM 645 C C . ALA A 1 79 ? 32.209 -4.142 -27.015 1.00 59.41 79 ALA A C 1
ATOM 647 O O . ALA A 1 79 ? 33.261 -3.738 -27.494 1.00 59.41 79 ALA A O 1
ATOM 648 N N . VAL A 1 80 ? 32.131 -5.316 -26.377 1.00 60.59 80 VAL A N 1
ATOM 649 C CA . VAL A 1 80 ? 33.263 -6.254 -26.229 1.00 60.59 80 VAL A CA 1
ATOM 650 C C . VAL A 1 80 ? 33.480 -7.104 -27.495 1.00 60.59 80 VAL A C 1
ATOM 652 O O . VAL A 1 80 ? 34.573 -7.621 -27.707 1.00 60.59 80 VAL A O 1
ATOM 655 N N . ALA A 1 81 ? 32.465 -7.242 -28.355 1.00 58.50 81 ALA A N 1
ATOM 656 C CA . ALA A 1 81 ? 32.495 -8.104 -29.542 1.00 58.50 81 ALA A CA 1
ATOM 657 C C . ALA A 1 81 ? 32.979 -7.415 -30.838 1.00 58.50 81 ALA A C 1
ATOM 659 O O . ALA A 1 81 ? 33.071 -8.077 -31.870 1.00 58.50 81 ALA A O 1
ATOM 660 N N . MET A 1 82 ? 33.299 -6.118 -30.802 1.00 45.94 82 MET A N 1
ATOM 661 C CA . MET A 1 82 ? 33.956 -5.402 -31.903 1.00 45.94 82 MET A CA 1
ATOM 662 C C . MET A 1 82 ? 35.422 -5.136 -31.537 1.00 45.94 82 MET A C 1
ATOM 664 O O . MET A 1 82 ? 35.690 -4.181 -30.804 1.00 45.94 82 MET A O 1
ATOM 668 N N . PRO A 1 83 ? 36.383 -5.958 -32.002 1.00 52.06 83 PRO A N 1
ATOM 669 C CA . PRO A 1 83 ? 37.785 -5.578 -31.951 1.00 52.06 83 PRO A CA 1
ATOM 670 C C . PRO A 1 83 ? 38.044 -4.486 -33.000 1.00 52.06 83 PRO A C 1
ATOM 672 O O . PRO A 1 83 ? 37.482 -4.528 -34.097 1.00 52.06 83 PRO A O 1
ATOM 675 N N . ALA A 1 84 ? 38.859 -3.500 -32.623 1.00 56.22 84 ALA A N 1
ATOM 676 C CA . ALA A 1 84 ? 39.433 -2.514 -33.539 1.00 56.22 84 ALA A CA 1
ATOM 677 C C . ALA A 1 84 ? 40.419 -3.164 -34.521 1.00 56.22 84 ALA A C 1
ATOM 679 O O . ALA A 1 84 ? 41.040 -4.185 -34.137 1.00 56.22 84 ALA A O 1
#

Foldseek 3Di:
DDPPPPDVVVVVVVVVVVVVVVVVVVVVLVVLLVVQVNSVVDDSVCSVVSVVVRVVVVVVVVVVVVVVVVVVVVVVVVVVVDDD

Secondary structure (DSSP, 8-state):
-------HHHHHHHHHHHHHHHHHHHHHHHHHHHHSTTGGGS-HHHHHHHHHHHHHHHHHHHHHHHHHHHHHHHHHHHHHS---